Protein AF-A0A7S2QF58-F1 (afdb_monomer)

Radius of gyration: 25.55 Å; Cα contacts (8 Å, |Δi|>4): 70; chains: 1; bounding box: 47×34×98 Å

Structure (mmCIF, N/CA/C/O backbone):
data_AF-A0A7S2QF58-F1
#
_entry.id   AF-A0A7S2QF58-F1
#
loop_
_atom_site.group_PDB
_atom_site.id
_atom_site.type_symbol
_atom_site.label_atom_id
_atom_site.label_alt_id
_atom_site.label_comp_id
_atom_site.label_asym_id
_atom_site.label_entity_id
_atom_site.label_seq_id
_atom_site.pdbx_PDB_ins_code
_atom_site.Cartn_x
_atom_site.Cartn_y
_atom_site.Cartn_z
_atom_site.occupancy
_atom_site.B_iso_or_equiv
_atom_site.auth_seq_id
_atom_site.auth_comp_id
_atom_site.auth_asym_id
_atom_site.auth_atom_id
_atom_site.pdbx_PDB_model_num
ATOM 1 N N . VAL A 1 1 ? 1.867 -4.126 0.716 1.00 96.69 1 VAL A N 1
ATOM 2 C CA . VAL A 1 1 ? 0.891 -4.435 1.790 1.00 96.69 1 VAL A CA 1
ATOM 3 C C . VAL A 1 1 ? 0.058 -3.211 2.128 1.00 96.69 1 VAL A C 1
ATOM 5 O O . VAL A 1 1 ? 0.500 -2.092 1.891 1.00 96.69 1 VAL A O 1
ATOM 8 N N . ARG A 1 2 ? -1.134 -3.417 2.684 1.00 97.44 2 ARG A N 1
ATOM 9 C CA . ARG A 1 2 ? -2.044 -2.370 3.178 1.00 97.44 2 ARG A CA 1
ATOM 10 C C . ARG A 1 2 ? -2.841 -2.906 4.364 1.00 97.44 2 ARG A C 1
ATOM 12 O O . ARG A 1 2 ? -2.913 -4.117 4.535 1.00 97.44 2 ARG A O 1
ATOM 19 N N . GLY A 1 3 ? -3.449 -2.025 5.151 1.00 97.75 3 GLY A N 1
ATOM 20 C CA . GLY A 1 3 ? -4.383 -2.444 6.197 1.00 97.75 3 GLY A CA 1
ATOM 21 C C . GLY A 1 3 ? -5.758 -2.809 5.658 1.00 97.75 3 GLY A C 1
ATOM 22 O O . GLY A 1 3 ? -6.204 -2.216 4.673 1.00 97.75 3 GLY A O 1
ATOM 23 N N . GLU A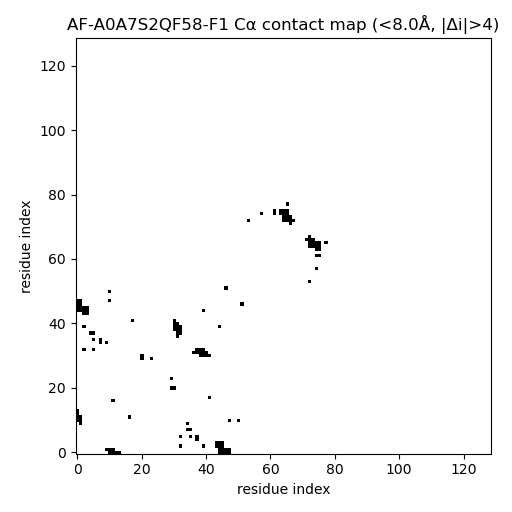 1 4 ? -6.468 -3.695 6.353 1.00 96.69 4 GLU A N 1
ATOM 24 C CA . GLU A 1 4 ? -7.869 -4.038 6.046 1.00 96.69 4 GLU A CA 1
ATOM 25 C C . GLU A 1 4 ? -8.794 -2.810 6.037 1.00 96.69 4 GLU A C 1
ATOM 27 O O . GLU A 1 4 ? -9.695 -2.694 5.208 1.00 96.69 4 GLU A O 1
ATOM 32 N N . LEU A 1 5 ? -8.540 -1.851 6.931 1.00 97.31 5 LEU A N 1
ATOM 33 C CA . LEU A 1 5 ? -9.338 -0.628 7.066 1.00 97.31 5 LEU A CA 1
ATOM 34 C C . LEU A 1 5 ? -8.848 0.530 6.184 1.00 97.31 5 LEU A C 1
ATOM 36 O O . LEU A 1 5 ? -9.487 1.583 6.131 1.00 97.31 5 LEU A O 1
ATOM 40 N N . CYS A 1 6 ? -7.723 0.361 5.485 1.00 97.50 6 CYS A N 1
ATOM 41 C CA . CYS A 1 6 ? -7.177 1.394 4.612 1.00 97.50 6 CYS A CA 1
ATOM 42 C C . CYS A 1 6 ? -8.085 1.599 3.391 1.00 97.50 6 CYS A C 1
ATOM 44 O O . CYS A 1 6 ? -8.352 0.663 2.634 1.00 97.50 6 CYS A O 1
ATOM 46 N N . ARG A 1 7 ? -8.519 2.847 3.168 1.00 96.00 7 ARG A N 1
ATOM 47 C CA . ARG A 1 7 ? -9.360 3.264 2.025 1.00 96.00 7 ARG A CA 1
ATOM 48 C C . ARG A 1 7 ? -8.576 3.993 0.929 1.00 96.00 7 ARG A C 1
ATOM 50 O O . ARG A 1 7 ? -9.139 4.789 0.188 1.00 96.00 7 ARG A O 1
ATOM 57 N N . HIS A 1 8 ? -7.277 3.730 0.845 1.00 95.50 8 HIS A N 1
ATOM 58 C CA . HIS A 1 8 ? -6.414 4.166 -0.249 1.00 95.50 8 HIS A CA 1
ATOM 59 C C . HIS A 1 8 ? -5.968 2.953 -1.067 1.00 95.50 8 HIS A C 1
ATOM 61 O O . HIS A 1 8 ? -5.957 1.826 -0.571 1.00 95.50 8 HIS A O 1
ATOM 67 N N . LEU A 1 9 ? -5.598 3.198 -2.322 1.00 94.00 9 LEU A N 1
ATOM 68 C CA . LEU A 1 9 ? -5.140 2.157 -3.241 1.00 94.00 9 LEU A CA 1
ATOM 69 C C . LEU A 1 9 ? -3.639 1.875 -3.104 1.00 94.00 9 LEU A C 1
ATOM 71 O O . LEU A 1 9 ? -3.195 0.744 -3.275 1.00 94.00 9 LEU A O 1
ATOM 75 N N . GLN A 1 10 ? -2.859 2.903 -2.764 1.00 95.69 10 GLN A N 1
ATOM 76 C CA . GLN A 1 10 ? -1.410 2.794 -2.655 1.00 95.69 10 GLN A CA 1
ATOM 77 C C . GLN A 1 10 ? -1.015 1.818 -1.541 1.00 95.69 10 GLN A C 1
ATOM 79 O O . GLN A 1 10 ? -1.550 1.862 -0.432 1.00 95.69 10 GLN A O 1
ATOM 84 N N . CYS A 1 11 ? -0.077 0.931 -1.853 1.00 97.38 11 CYS A N 1
ATOM 85 C CA . CYS A 1 11 ? 0.476 -0.038 -0.921 1.00 97.38 11 CYS A CA 1
ATOM 86 C C . CYS A 1 11 ? 1.838 0.413 -0.391 1.00 97.38 11 CYS A C 1
ATOM 88 O O . CYS A 1 11 ? 2.540 1.210 -1.005 1.00 97.38 11 CYS A O 1
ATOM 90 N N . LEU A 1 12 ? 2.208 -0.150 0.751 1.00 97.00 12 LEU A N 1
ATOM 91 C CA . LEU A 1 12 ? 3.494 0.027 1.413 1.00 97.00 12 LEU A CA 1
ATOM 92 C C . LEU A 1 12 ? 4.382 -1.187 1.148 1.00 97.00 12 LEU A C 1
ATOM 94 O O . LEU A 1 12 ? 3.868 -2.301 0.987 1.00 97.00 12 LEU A O 1
ATOM 98 N N . ASP A 1 13 ? 5.696 -1.002 1.188 1.00 96.62 13 ASP A N 1
ATOM 99 C CA . ASP A 1 13 ? 6.615 -2.131 1.306 1.00 96.62 13 ASP A CA 1
ATOM 100 C C . ASP A 1 13 ? 6.504 -2.763 2.703 1.00 96.62 13 ASP A C 1
ATOM 102 O O . ASP A 1 13 ? 6.444 -2.064 3.718 1.00 96.62 13 ASP A O 1
ATOM 106 N N . PHE A 1 14 ? 6.426 -4.093 2.755 1.00 96.12 14 PHE A N 1
ATOM 107 C CA . PHE A 1 14 ? 6.172 -4.815 4.001 1.00 96.12 14 PHE A CA 1
ATOM 108 C C . PHE A 1 14 ? 7.351 -4.730 4.968 1.00 96.12 14 PHE A C 1
ATOM 110 O O . PHE A 1 14 ? 7.169 -4.390 6.139 1.00 96.12 14 PHE A O 1
ATOM 117 N N . GLU A 1 15 ? 8.553 -5.033 4.484 1.00 96.81 15 GLU A N 1
ATOM 118 C CA . GLU A 1 15 ? 9.743 -5.098 5.322 1.00 96.81 15 GLU A CA 1
ATOM 119 C C . GLU A 1 15 ? 10.123 -3.703 5.817 1.00 96.81 15 GLU A C 1
ATOM 121 O O . GLU A 1 15 ? 10.307 -3.501 7.020 1.00 96.81 15 GLU A O 1
ATOM 126 N N . ALA A 1 16 ? 10.145 -2.719 4.918 1.00 96.88 16 ALA A N 1
ATOM 127 C CA . ALA A 1 16 ? 10.434 -1.335 5.256 1.00 96.88 16 ALA A CA 1
ATOM 128 C C . ALA A 1 16 ? 9.432 -0.785 6.279 1.00 96.88 16 ALA A C 1
ATOM 130 O O . ALA A 1 16 ? 9.839 -0.132 7.245 1.00 96.88 16 ALA A O 1
ATOM 131 N N . TYR A 1 17 ? 8.137 -1.092 6.124 1.00 97.19 17 TYR A N 1
ATOM 132 C CA . TYR A 1 17 ? 7.116 -0.692 7.090 1.00 97.19 17 TYR A CA 1
ATOM 133 C C . TYR A 1 17 ? 7.387 -1.277 8.478 1.00 97.19 17 TYR A C 1
ATOM 135 O O . TYR A 1 17 ? 7.377 -0.539 9.468 1.00 97.19 17 TYR A O 1
ATOM 143 N N . LEU A 1 18 ? 7.667 -2.582 8.568 1.00 96.75 18 LEU A N 1
ATOM 144 C CA . LEU A 1 18 ? 7.975 -3.224 9.843 1.00 96.75 18 LEU A CA 1
ATOM 145 C C . LEU A 1 18 ? 9.234 -2.629 10.468 1.00 96.75 18 LEU A C 1
ATOM 147 O O . LEU A 1 18 ? 9.185 -2.175 11.609 1.00 96.75 18 LEU A O 1
ATOM 151 N N . VAL A 1 19 ? 10.346 -2.584 9.733 1.00 96.69 19 VAL A N 1
ATOM 152 C CA . VAL A 1 19 ? 11.628 -2.065 10.230 1.00 96.69 19 VAL A CA 1
ATOM 153 C C . VAL A 1 19 ? 11.484 -0.627 10.727 1.00 96.69 19 VAL A C 1
ATOM 155 O O . VAL A 1 19 ? 11.950 -0.317 11.827 1.00 96.69 19 VAL A O 1
ATOM 158 N N . SER A 1 20 ? 10.80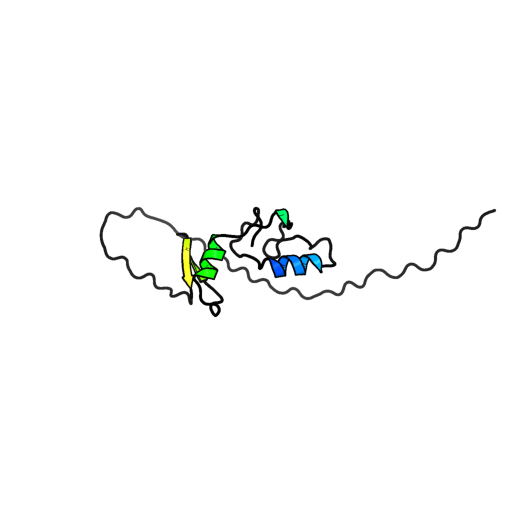5 0.232 9.960 1.00 95.31 20 SER A N 1
ATOM 159 C CA . SER A 1 20 ? 10.539 1.624 10.335 1.00 95.31 20 SER A CA 1
ATOM 160 C C . SER A 1 20 ? 9.766 1.706 11.650 1.00 95.31 20 SER A C 1
ATOM 162 O O . SER A 1 20 ? 10.228 2.329 12.609 1.00 95.31 20 SER A O 1
ATOM 164 N N . ASN A 1 21 ? 8.650 0.979 11.760 1.00 95.75 21 ASN A N 1
ATOM 165 C CA . ASN A 1 21 ? 7.854 0.957 12.983 1.00 95.75 21 ASN A CA 1
ATOM 166 C C . ASN A 1 21 ? 8.632 0.385 14.165 1.00 95.75 21 ASN A C 1
ATOM 168 O O . ASN A 1 21 ? 8.550 0.935 15.259 1.00 95.75 21 ASN A O 1
ATOM 172 N N . TYR A 1 22 ? 9.424 -0.674 13.966 1.00 94.94 22 TYR A N 1
ATOM 173 C CA . TYR A 1 22 ? 10.239 -1.269 15.023 1.00 94.94 22 TYR A CA 1
ATOM 174 C C . TYR A 1 22 ? 11.292 -0.318 15.585 1.00 94.94 22 TYR A C 1
ATOM 176 O O . TYR A 1 22 ? 11.490 -0.316 16.802 1.00 94.94 22 TYR A O 1
ATOM 184 N N . ARG A 1 23 ? 11.914 0.501 14.732 1.00 95.12 23 ARG A N 1
ATOM 185 C CA . ARG A 1 23 ? 12.959 1.465 15.112 1.00 95.12 23 ARG A CA 1
ATOM 186 C C . ARG A 1 23 ? 12.413 2.805 15.612 1.00 95.12 23 ARG A C 1
ATOM 188 O O . ARG A 1 23 ? 13.151 3.551 16.255 1.00 95.12 23 ARG A O 1
ATOM 195 N N . MET A 1 24 ? 11.148 3.112 15.338 1.00 93.81 24 MET A N 1
ATOM 196 C CA . MET A 1 24 ? 10.510 4.363 15.738 1.00 93.81 24 MET A CA 1
ATOM 197 C C . MET A 1 24 ? 10.442 4.504 17.267 1.00 93.81 24 MET A C 1
ATOM 199 O O . MET A 1 24 ? 9.915 3.631 17.961 1.00 93.81 24 MET A O 1
ATOM 203 N N . ARG A 1 25 ? 10.967 5.627 17.781 1.00 92.62 25 ARG A N 1
ATOM 204 C CA . ARG A 1 25 ? 10.950 5.983 19.215 1.00 92.62 25 ARG A CA 1
ATOM 205 C C . ARG A 1 25 ? 9.659 6.681 19.649 1.00 92.62 25 ARG A C 1
ATOM 207 O O . ARG A 1 25 ? 9.281 6.594 20.812 1.00 92.62 25 ARG A O 1
ATOM 214 N N . ALA A 1 26 ? 8.992 7.366 18.724 1.00 91.38 26 ALA A N 1
ATOM 215 C CA . ALA A 1 26 ? 7.725 8.037 18.978 1.00 91.38 26 ALA A CA 1
ATOM 216 C C . ALA A 1 26 ? 6.587 7.005 19.065 1.00 91.38 26 ALA A C 1
ATOM 218 O O . ALA A 1 26 ? 6.131 6.454 18.065 1.00 91.38 26 ALA A O 1
ATOM 219 N N . PHE A 1 27 ? 6.138 6.705 20.285 1.00 84.19 27 PHE A N 1
ATOM 220 C CA . PHE A 1 27 ? 5.123 5.672 20.525 1.00 84.19 27 PHE A CA 1
ATOM 221 C C . PHE A 1 27 ? 3.730 6.031 19.987 1.00 84.19 27 PHE A C 1
ATOM 223 O O . PHE A 1 27 ? 2.929 5.135 19.739 1.00 84.19 27 PHE A O 1
ATOM 230 N N . ASN A 1 28 ? 3.433 7.319 19.805 1.00 86.56 28 ASN A N 1
ATOM 231 C CA . ASN A 1 28 ? 2.141 7.821 19.324 1.00 86.56 28 ASN A CA 1
ATOM 232 C C . ASN A 1 28 ? 1.961 7.714 17.796 1.00 86.56 28 ASN A C 1
ATOM 234 O O . ASN A 1 28 ? 0.823 7.645 17.319 1.00 86.56 28 ASN A O 1
ATOM 238 N N . SER A 1 29 ? 3.061 7.701 17.041 1.00 86.75 29 SER A N 1
ATOM 239 C CA . SER A 1 29 ? 3.074 7.587 15.577 1.00 86.75 29 SER A CA 1
ATOM 240 C C . SER A 1 29 ? 3.384 6.174 15.084 1.00 86.75 29 SER A C 1
ATOM 242 O O . SER A 1 29 ? 3.147 5.860 13.917 1.00 86.75 29 SER A O 1
ATOM 244 N N . ARG A 1 30 ? 3.851 5.296 15.975 1.00 93.50 30 ARG A N 1
ATOM 245 C CA . ARG A 1 30 ? 4.079 3.887 15.673 1.00 93.50 30 ARG A CA 1
ATOM 246 C C . ARG A 1 30 ? 2.764 3.159 15.387 1.00 93.50 30 ARG A C 1
ATOM 248 O O . ARG A 1 30 ? 1.734 3.434 15.996 1.00 93.50 30 ARG A O 1
ATOM 255 N N . TRP A 1 31 ? 2.836 2.174 14.499 1.00 96.06 31 TRP A N 1
ATOM 256 C CA . TRP A 1 31 ? 1.728 1.326 14.063 1.00 96.06 31 TRP A CA 1
ATOM 257 C C . TRP A 1 31 ? 0.576 2.122 13.462 1.00 96.06 31 TRP A C 1
ATOM 259 O O . TRP A 1 31 ? -0.596 1.838 13.701 1.00 96.06 31 TRP A O 1
ATOM 269 N N . ARG A 1 32 ? 0.928 3.141 12.679 1.00 96.56 32 ARG A N 1
ATOM 270 C CA . ARG A 1 32 ? -0.007 3.896 11.853 1.00 96.56 32 ARG A CA 1
ATOM 271 C C . ARG A 1 32 ? 0.358 3.742 10.388 1.00 96.56 32 ARG A C 1
ATOM 273 O O . ARG A 1 32 ? 1.526 3.559 10.043 1.00 96.56 32 ARG A O 1
ATOM 280 N N . CYS A 1 33 ? -0.644 3.785 9.522 1.00 97.06 33 CYS A N 1
ATOM 281 C CA . CYS A 1 33 ? -0.427 3.856 8.088 1.00 97.06 33 CYS A CA 1
ATOM 282 C C . CYS A 1 33 ? 0.145 5.242 7.734 1.00 97.06 33 CYS A C 1
ATOM 284 O O . CYS A 1 33 ? -0.505 6.235 8.049 1.00 97.06 33 CYS A O 1
ATOM 286 N N . PRO A 1 34 ? 1.295 5.361 7.050 1.00 95.50 34 PRO A N 1
ATOM 287 C CA . PRO A 1 34 ? 1.855 6.665 6.689 1.00 95.50 34 PRO A CA 1
ATOM 288 C C . PRO A 1 34 ? 1.059 7.382 5.584 1.00 95.50 34 PRO A C 1
ATOM 290 O O . PRO A 1 34 ? 1.320 8.544 5.312 1.00 95.50 34 PRO A O 1
ATOM 293 N N . LEU A 1 35 ? 0.090 6.709 4.950 1.00 96.31 35 LEU A N 1
ATOM 294 C CA . LEU A 1 35 ? -0.733 7.281 3.878 1.00 96.31 35 LEU A CA 1
ATOM 295 C C . LEU A 1 35 ? -2.065 7.847 4.381 1.00 96.31 35 LEU A C 1
ATOM 297 O O . LEU A 1 35 ? -2.595 8.789 3.804 1.00 96.31 35 LEU A O 1
ATOM 301 N N . CYS A 1 36 ? -2.640 7.259 5.433 1.00 97.38 36 CYS A N 1
ATOM 302 C CA . CYS A 1 36 ? -3.952 7.671 5.948 1.00 97.38 36 CYS A CA 1
ATOM 303 C C . CYS A 1 36 ? -4.037 7.788 7.472 1.00 97.38 36 CYS A C 1
ATOM 305 O O . CYS A 1 36 ? -5.114 8.043 8.005 1.00 97.38 36 CYS A O 1
ATOM 307 N N . SER A 1 37 ? -2.931 7.574 8.185 1.00 95.44 37 SER A N 1
ATOM 308 C CA . SER A 1 37 ? -2.797 7.711 9.643 1.00 95.44 37 SER A CA 1
ATOM 309 C C . SER A 1 37 ? -3.690 6.800 10.498 1.00 95.44 37 SER A C 1
ATOM 311 O O . SER A 1 37 ? -3.645 6.884 11.732 1.00 95.44 37 SER A O 1
ATOM 313 N N . LEU A 1 38 ? -4.459 5.898 9.876 1.00 96.50 38 LEU A N 1
ATOM 314 C CA . LEU A 1 38 ? -5.210 4.848 10.564 1.00 96.50 38 LEU A CA 1
ATOM 315 C C . LEU A 1 38 ? -4.263 3.900 11.301 1.00 96.50 38 LEU A C 1
ATOM 317 O O . LEU A 1 38 ? -3.132 3.681 10.864 1.00 96.50 38 LEU A O 1
ATOM 321 N N . GLU A 1 39 ? -4.741 3.332 12.408 1.00 96.69 39 GLU A N 1
ATOM 322 C CA . GLU A 1 39 ? -4.030 2.262 13.110 1.00 96.69 39 GLU A CA 1
ATOM 323 C C . GLU A 1 39 ? -3.795 1.083 12.157 1.00 96.69 39 GLU A C 1
ATOM 325 O O . GLU A 1 39 ? -4.689 0.679 11.413 1.00 96.69 39 GLU A O 1
ATOM 330 N N . LEU A 1 40 ? -2.564 0.581 12.151 1.00 97.44 40 LEU A N 1
ATOM 331 C CA . LEU A 1 40 ? -2.105 -0.477 11.269 1.00 97.44 40 LEU A CA 1
ATOM 332 C C . LEU A 1 40 ? -1.072 -1.327 12.010 1.00 97.44 40 LEU A C 1
ATOM 334 O O . LEU A 1 40 ? 0.130 -1.057 11.969 1.00 97.44 40 LEU A O 1
ATOM 338 N N . ARG A 1 41 ? -1.528 -2.340 12.749 1.00 96.38 41 ARG A N 1
ATOM 339 C CA . ARG A 1 41 ? -0.617 -3.253 13.448 1.00 96.38 41 ARG A CA 1
ATOM 340 C C . ARG A 1 41 ? -0.205 -4.412 12.539 1.00 96.38 41 ARG A C 1
ATOM 342 O O . ARG A 1 41 ? -0.857 -4.647 11.524 1.00 96.38 41 ARG A O 1
ATOM 349 N N . PRO A 1 42 ? 0.856 -5.171 12.884 1.00 96.56 42 PRO A N 1
ATOM 350 C CA . PRO A 1 42 ? 1.322 -6.279 12.054 1.00 96.56 42 PRO A CA 1
ATOM 351 C C . PRO A 1 42 ? 0.238 -7.299 11.699 1.00 96.56 42 PRO A C 1
ATOM 353 O O . PRO A 1 42 ? 0.233 -7.802 10.583 1.00 96.56 42 PRO A O 1
ATOM 356 N N . GLN A 1 43 ? -0.687 -7.577 12.622 1.00 96.81 43 GLN A N 1
ATOM 357 C CA . GLN A 1 43 ? -1.795 -8.505 12.389 1.00 96.81 43 GLN A CA 1
ATOM 358 C C . GLN A 1 43 ? -2.867 -7.984 11.418 1.00 96.81 43 GLN A C 1
ATOM 360 O O . GLN A 1 43 ? -3.611 -8.793 10.878 1.00 96.81 43 GLN A O 1
ATOM 365 N N . ASP A 1 44 ? -2.931 -6.671 11.185 1.00 96.62 44 ASP A N 1
ATOM 366 C CA . ASP A 1 44 ? -3.928 -6.039 10.309 1.00 96.62 44 ASP A CA 1
ATOM 367 C C . ASP A 1 44 ? -3.385 -5.827 8.881 1.00 96.62 44 ASP A C 1
ATOM 369 O O . ASP A 1 44 ? -4.077 -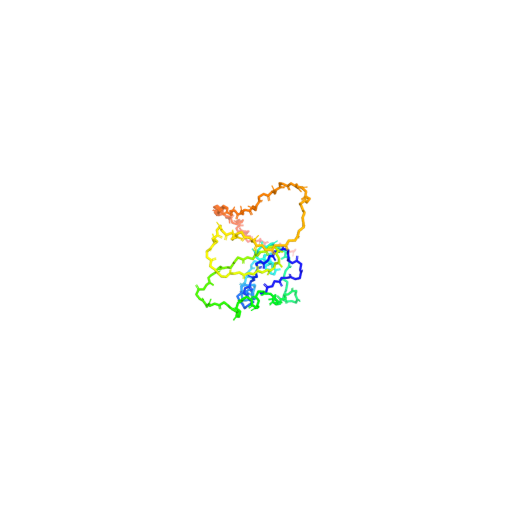5.285 8.016 1.00 96.62 44 ASP A O 1
ATOM 373 N N . LEU A 1 45 ? -2.115 -6.185 8.637 1.00 97.25 45 LEU A N 1
ATOM 374 C CA . LEU A 1 45 ? -1.467 -6.061 7.334 1.00 97.25 45 LEU A CA 1
ATOM 375 C C . LEU A 1 45 ? -1.917 -7.184 6.400 1.00 97.25 45 LEU A C 1
ATOM 377 O O . LEU A 1 45 ? -1.715 -8.366 6.670 1.00 97.25 45 LEU A O 1
ATOM 381 N N . CYS A 1 46 ? -2.410 -6.798 5.230 1.00 97.44 46 CYS A N 1
ATOM 382 C CA . CYS A 1 46 ? -2.762 -7.708 4.151 1.00 97.44 46 CYS A CA 1
ATOM 383 C C . CYS A 1 46 ? -1.868 -7.490 2.929 1.00 97.44 46 CYS A C 1
ATOM 385 O O 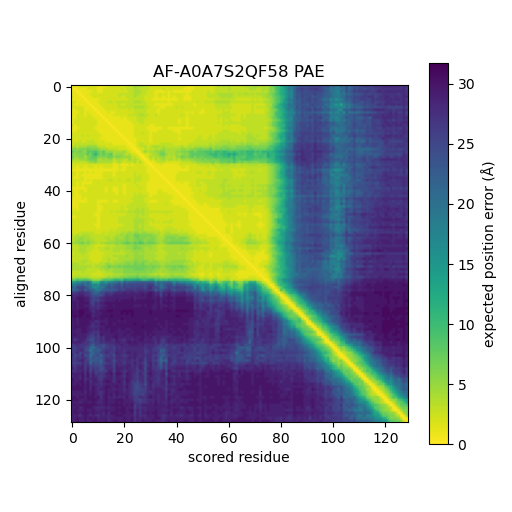. CYS A 1 46 ? -1.479 -6.363 2.586 1.00 97.44 46 CYS A O 1
ATOM 387 N N . VAL A 1 47 ? -1.569 -8.587 2.233 1.00 96.75 47 VAL A N 1
ATOM 388 C CA . VAL A 1 47 ? -0.999 -8.538 0.885 1.00 96.75 47 VAL A CA 1
ATOM 389 C C . VAL A 1 47 ? -2.121 -8.183 -0.083 1.00 96.75 47 VAL A C 1
ATOM 391 O O . VAL A 1 47 ? -3.146 -8.857 -0.133 1.00 96.75 47 VAL A O 1
ATOM 394 N N . ASP A 1 48 ? -1.930 -7.108 -0.840 1.00 96.81 48 ASP A N 1
ATOM 395 C CA . ASP A 1 48 ? -2.862 -6.717 -1.889 1.00 96.81 48 ASP A CA 1
ATOM 396 C C . ASP A 1 48 ? -2.545 -7.534 -3.149 1.00 96.81 48 ASP A C 1
ATOM 398 O O . ASP A 1 48 ? -1.500 -7.347 -3.778 1.00 96.81 48 ASP A O 1
ATOM 402 N N . ALA A 1 49 ? -3.425 -8.481 -3.477 1.00 95.81 49 ALA A N 1
ATOM 403 C CA . ALA A 1 49 ? -3.224 -9.400 -4.595 1.00 95.81 49 ALA A CA 1
ATOM 404 C C . ALA A 1 49 ? -3.231 -8.686 -5.955 1.00 95.81 49 ALA A C 1
ATOM 406 O O . ALA A 1 49 ? -2.547 -9.126 -6.878 1.00 95.81 49 ALA A O 1
ATOM 407 N N . PHE A 1 50 ? -3.970 -7.578 -6.080 1.00 95.62 50 PHE A N 1
ATOM 408 C CA . PHE A 1 50 ? -3.990 -6.789 -7.305 1.00 95.62 50 PHE A CA 1
ATOM 409 C C . PHE A 1 50 ? -2.630 -6.123 -7.518 1.00 95.62 50 PHE A C 1
ATOM 411 O O . PHE A 1 50 ? -2.001 -6.344 -8.550 1.00 95.62 50 PHE A O 1
ATOM 418 N N . VAL A 1 51 ? -2.123 -5.398 -6.516 1.00 95.81 51 VAL A N 1
ATOM 419 C CA . VAL A 1 51 ? -0.807 -4.743 -6.606 1.00 95.81 51 VAL A CA 1
ATOM 420 C C . VAL A 1 51 ? 0.312 -5.769 -6.793 1.00 95.81 51 VAL A C 1
ATOM 422 O O . VAL A 1 51 ? 1.223 -5.543 -7.583 1.00 95.81 51 VAL A O 1
ATOM 425 N N . GLN A 1 52 ? 0.232 -6.927 -6.131 1.00 96.19 52 GLN A N 1
ATOM 426 C CA . GLN A 1 52 ? 1.189 -8.014 -6.343 1.00 96.19 52 GLN A CA 1
ATOM 427 C C . GLN A 1 52 ? 1.181 -8.515 -7.797 1.00 96.19 52 GLN A C 1
ATOM 429 O O . GLN A 1 52 ? 2.246 -8.749 -8.367 1.00 96.19 52 GLN A O 1
ATOM 434 N N . GLY A 1 53 ? -0.002 -8.656 -8.403 1.00 96.44 53 GLY A N 1
ATOM 435 C CA . GLY A 1 53 ? -0.146 -9.031 -9.809 1.00 96.44 53 GLY A CA 1
ATOM 436 C C . GLY A 1 53 ? 0.429 -7.981 -10.760 1.00 96.44 53 GLY A C 1
ATOM 437 O O . GLY A 1 53 ? 1.151 -8.335 -11.688 1.00 96.44 53 GLY A O 1
ATOM 438 N N . VAL A 1 54 ? 0.172 -6.697 -10.491 1.00 96.31 54 VAL A N 1
ATOM 439 C CA . VAL A 1 54 ? 0.747 -5.573 -11.249 1.00 96.31 54 VAL A CA 1
ATOM 440 C C . VAL A 1 54 ? 2.273 -5.616 -11.197 1.00 96.31 54 VAL A C 1
ATOM 442 O O . VAL A 1 54 ? 2.915 -5.629 -12.243 1.00 96.31 54 VAL A O 1
ATOM 445 N N . LEU A 1 55 ? 2.861 -5.702 -10.000 1.00 95.00 55 LEU A N 1
ATOM 446 C CA . LEU A 1 55 ? 4.316 -5.742 -9.817 1.00 95.00 55 LEU A CA 1
ATOM 447 C C . LEU A 1 55 ? 4.958 -6.941 -10.528 1.00 95.00 55 LEU A C 1
ATOM 449 O O . LEU A 1 55 ? 6.025 -6.804 -11.112 1.00 95.00 55 LEU A O 1
ATOM 453 N N . ALA A 1 56 ? 4.305 -8.106 -10.521 1.00 96.12 56 ALA A N 1
ATOM 454 C CA . ALA A 1 56 ? 4.807 -9.297 -11.205 1.00 96.12 56 A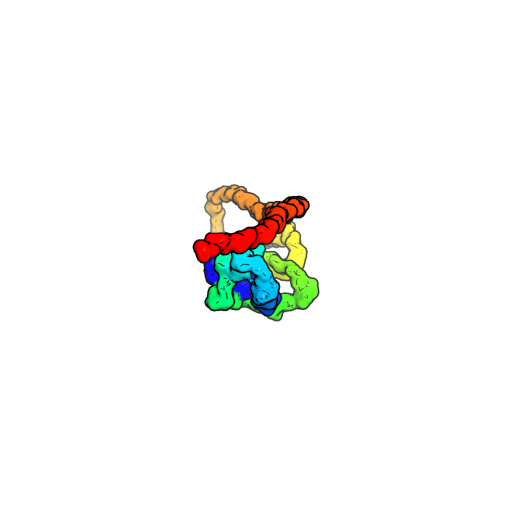LA A CA 1
ATOM 455 C C . ALA A 1 56 ? 4.762 -9.189 -12.740 1.00 96.12 56 ALA A C 1
ATOM 457 O O . ALA A 1 56 ? 5.549 -9.838 -13.427 1.00 96.12 56 ALA A O 1
ATOM 458 N N . ALA A 1 57 ? 3.829 -8.402 -13.277 1.00 95.94 57 ALA A N 1
ATOM 459 C CA . ALA A 1 57 ? 3.638 -8.203 -14.712 1.00 95.94 57 ALA A CA 1
ATOM 460 C C . ALA A 1 57 ? 4.348 -6.951 -15.256 1.00 95.94 57 ALA A C 1
ATOM 462 O O . ALA A 1 57 ? 4.277 -6.682 -16.455 1.00 95.94 57 ALA A O 1
ATOM 463 N N . THR A 1 58 ? 5.016 -6.187 -14.392 1.00 95.94 58 THR A N 1
ATOM 464 C CA . THR A 1 58 ? 5.657 -4.916 -14.735 1.00 95.94 58 THR A CA 1
ATOM 465 C C . THR A 1 58 ? 7.179 -5.053 -14.684 1.00 95.94 58 THR A C 1
ATOM 467 O O . THR A 1 58 ? 7.724 -5.826 -13.897 1.00 95.94 58 THR A O 1
ATOM 470 N N . ALA A 1 59 ? 7.877 -4.324 -15.555 1.00 95.12 59 ALA A N 1
ATOM 471 C CA . ALA A 1 59 ? 9.334 -4.282 -15.556 1.00 95.12 59 ALA A CA 1
ATOM 472 C C . ALA A 1 59 ? 9.864 -3.481 -14.343 1.00 95.12 59 ALA A C 1
ATOM 474 O O . ALA A 1 59 ? 9.195 -2.556 -13.885 1.00 95.12 59 ALA A O 1
ATOM 475 N N . PRO A 1 60 ? 11.047 -3.821 -13.799 1.00 92.25 60 PRO A N 1
ATOM 476 C CA . PRO A 1 60 ? 11.562 -3.218 -12.565 1.00 92.25 60 PRO A CA 1
ATOM 477 C C . PRO A 1 60 ? 11.956 -1.737 -12.696 1.00 92.25 60 PRO A C 1
ATOM 479 O O . PRO A 1 60 ? 12.208 -1.094 -11.686 1.00 92.25 60 PRO A O 1
ATOM 482 N N . ASP A 1 61 ? 12.054 -1.216 -13.918 1.00 93.44 61 ASP A N 1
ATOM 483 C CA . ASP A 1 61 ? 12.361 0.178 -14.250 1.00 93.44 61 ASP A CA 1
ATOM 484 C C . ASP A 1 61 ? 11.114 1.071 -14.377 1.00 93.44 61 ASP A C 1
ATOM 486 O O . ASP A 1 61 ? 11.235 2.261 -14.658 1.00 93.44 61 ASP A O 1
ATOM 490 N N . VAL A 1 62 ? 9.914 0.515 -14.188 1.00 94.12 62 VAL A N 1
ATOM 491 C CA . VAL A 1 62 ? 8.658 1.271 -14.222 1.00 94.12 62 VAL A CA 1
ATOM 492 C C . VAL A 1 62 ? 8.272 1.700 -12.810 1.00 94.12 62 VAL A C 1
ATOM 494 O O . VAL A 1 62 ? 7.953 0.865 -11.965 1.00 94.12 62 VAL A O 1
ATOM 497 N N . ASP A 1 63 ? 8.208 3.011 -12.595 1.00 92.31 63 ASP A N 1
ATOM 498 C CA . ASP A 1 63 ? 7.835 3.587 -11.299 1.00 92.31 63 ASP A CA 1
ATOM 499 C C . ASP A 1 63 ? 6.314 3.768 -11.125 1.00 92.31 63 ASP A C 1
ATOM 501 O O . ASP A 1 63 ? 5.806 3.733 -10.002 1.00 92.31 63 ASP A O 1
ATOM 505 N N . GLU A 1 64 ? 5.563 3.950 -12.221 1.00 93.06 64 GLU A N 1
ATOM 506 C CA . GLU A 1 64 ? 4.137 4.301 -12.179 1.00 93.06 64 GLU A CA 1
ATOM 507 C C . GLU A 1 64 ? 3.273 3.512 -13.177 1.00 93.06 64 GLU A C 1
ATOM 509 O O . GLU A 1 64 ? 3.671 3.201 -14.304 1.00 93.06 64 GLU A O 1
ATOM 514 N N . VAL A 1 65 ? 2.031 3.238 -12.762 1.00 94.69 65 VAL A N 1
ATOM 515 C CA . VAL A 1 65 ? 0.991 2.600 -13.579 1.00 94.69 65 VAL A CA 1
ATOM 516 C C . VAL A 1 65 ? -0.315 3.387 -13.500 1.00 94.69 65 VAL A C 1
ATOM 518 O O . VAL A 1 65 ? -0.648 3.975 -12.471 1.00 94.69 65 VAL A O 1
ATOM 521 N N . PHE A 1 66 ? -1.099 3.344 -14.574 1.00 94.62 66 PHE A N 1
ATOM 522 C CA . PHE A 1 66 ? -2.428 3.947 -14.635 1.00 94.62 66 PHE A CA 1
ATOM 523 C C . PHE A 1 66 ? -3.491 2.873 -14.493 1.00 94.62 66 PHE A C 1
ATOM 525 O O . PHE A 1 66 ? -3.450 1.876 -15.210 1.00 94.62 66 PHE A O 1
ATOM 532 N N . ILE A 1 67 ? -4.453 3.100 -13.599 1.00 95.06 67 ILE A N 1
ATOM 533 C CA . ILE A 1 67 ? -5.547 2.170 -13.310 1.00 95.06 67 ILE A CA 1
ATOM 534 C C . ILE A 1 67 ? -6.856 2.822 -13.752 1.00 95.06 67 ILE A C 1
ATOM 536 O O . ILE A 1 67 ? -7.206 3.912 -13.299 1.00 95.06 67 ILE A O 1
ATOM 540 N N . ALA A 1 68 ? -7.568 2.164 -14.660 1.00 94.88 68 ALA A N 1
ATOM 541 C CA . ALA A 1 68 ? -8.868 2.588 -15.152 1.00 94.88 68 ALA A CA 1
ATOM 542 C C . ALA A 1 68 ? -9.982 2.246 -14.141 1.00 94.88 68 ALA A C 1
ATOM 544 O O . ALA A 1 68 ? -9.831 1.321 -13.340 1.00 94.88 68 ALA A O 1
ATOM 545 N N . PRO A 1 69 ? -11.151 2.914 -14.200 1.00 93.00 69 PRO A N 1
ATOM 546 C CA . PRO A 1 69 ? -12.300 2.570 -13.356 1.00 93.00 69 PRO A CA 1
ATOM 547 C C . PRO A 1 69 ? -12.819 1.135 -13.541 1.00 93.00 69 PRO A C 1
ATOM 549 O O . PRO A 1 69 ? -13.473 0.610 -12.644 1.00 93.00 69 PRO A O 1
ATOM 552 N N . SER A 1 70 ? -12.534 0.500 -14.684 1.00 94.81 70 SER A N 1
ATOM 553 C CA . SER A 1 70 ? -12.825 -0.920 -14.927 1.00 94.81 70 SER A CA 1
ATOM 554 C C . SER A 1 70 ? -11.966 -1.866 -14.079 1.00 94.81 70 SER A C 1
ATOM 556 O O . SER A 1 70 ? -12.319 -3.033 -13.932 1.00 94.81 70 SER A O 1
ATOM 558 N N . GLY A 1 71 ? -10.856 -1.377 -13.515 1.00 92.56 71 GLY A N 1
ATOM 559 C CA . GLY A 1 71 ? -9.825 -2.179 -12.854 1.00 92.56 71 GLY A CA 1
ATOM 560 C C . GLY A 1 71 ? -8.681 -2.599 -13.782 1.00 92.56 71 GLY A C 1
ATOM 561 O O . GLY A 1 71 ? -7.689 -3.146 -13.301 1.00 92.56 71 GLY A O 1
ATOM 562 N N . ASP A 1 72 ? -8.783 -2.320 -15.086 1.00 94.94 72 ASP A N 1
ATOM 563 C CA . ASP A 1 72 ? -7.684 -2.536 -16.029 1.00 94.94 72 ASP A CA 1
ATOM 564 C C . ASP A 1 72 ? -6.543 -1.559 -15.747 1.00 94.94 72 ASP A C 1
ATOM 566 O O . ASP A 1 72 ? -6.770 -0.420 -15.332 1.00 94.94 72 ASP A O 1
ATOM 570 N N . TRP A 1 73 ? -5.305 -1.980 -15.994 1.00 96.12 73 TRP A N 1
ATOM 571 C CA . TRP A 1 73 ? -4.134 -1.146 -15.745 1.00 96.12 73 TRP A CA 1
ATOM 572 C C . TRP A 1 73 ? -3.123 -1.211 -16.889 1.00 96.12 73 TRP A C 1
ATOM 574 O O . TRP A 1 73 ? -3.077 -2.178 -17.649 1.00 96.12 73 TRP A O 1
ATOM 584 N N . ARG A 1 74 ? -2.312 -0.156 -17.015 1.00 94.12 74 ARG A N 1
ATOM 585 C CA . ARG A 1 74 ? -1.225 -0.046 -17.999 1.00 94.12 74 ARG A CA 1
ATOM 586 C C . ARG A 1 74 ? 0.008 0.626 -17.397 1.00 94.12 74 ARG A C 1
ATOM 588 O O . ARG A 1 74 ? -0.127 1.560 -16.609 1.00 94.12 74 ARG A O 1
ATOM 595 N N . ALA A 1 75 ? 1.194 0.171 -17.791 1.00 91.81 75 ALA A N 1
ATOM 596 C CA . ALA A 1 75 ? 2.460 0.835 -17.483 1.00 91.81 75 ALA A CA 1
ATOM 597 C C . ALA A 1 75 ? 2.701 2.025 -18.434 1.00 91.81 75 ALA A C 1
ATOM 599 O O . ALA A 1 75 ? 2.395 1.924 -19.624 1.00 91.81 75 ALA A O 1
ATOM 600 N N . GLY A 1 76 ? 3.281 3.119 -17.932 1.00 72.38 76 GLY A N 1
ATOM 601 C CA . GLY A 1 76 ? 3.770 4.233 -18.761 1.00 72.38 76 GLY A CA 1
ATOM 602 C C . GLY A 1 76 ? 2.824 5.429 -18.920 1.00 72.38 76 GLY A C 1
ATOM 603 O O . GLY A 1 76 ? 1.693 5.413 -18.455 1.00 72.38 76 GLY A O 1
ATOM 604 N N . GLU A 1 77 ? 3.326 6.485 -19.565 1.00 58.56 77 GLU A N 1
ATOM 605 C CA . GLU A 1 77 ? 2.780 7.849 -19.560 1.00 58.56 77 GLU A CA 1
ATOM 606 C C . GLU A 1 77 ? 1.335 7.945 -20.079 1.00 58.56 77 GLU A C 1
ATOM 608 O O . GLU A 1 77 ? 0.967 7.341 -21.091 1.00 58.56 77 GLU A O 1
ATOM 613 N N . ALA A 1 78 ? 0.502 8.718 -19.372 1.00 52.31 78 ALA A N 1
ATOM 614 C CA . ALA A 1 78 ? -0.903 8.933 -19.695 1.00 52.31 78 ALA A CA 1
ATOM 615 C C . ALA A 1 78 ? -1.073 9.557 -21.085 1.00 52.31 78 ALA A C 1
ATOM 617 O O . ALA A 1 78 ? -1.188 10.771 -21.238 1.00 52.31 78 ALA A O 1
ATOM 618 N N . THR A 1 79 ? -1.173 8.732 -22.123 1.00 48.00 79 THR A N 1
ATOM 619 C CA . THR A 1 79 ? -1.689 9.208 -23.400 1.00 48.00 79 THR A CA 1
ATOM 620 C C . THR A 1 79 ? -3.181 9.470 -23.223 1.00 48.00 79 THR A C 1
ATOM 622 O O . THR A 1 79 ? -3.974 8.538 -23.056 1.00 48.00 79 THR A O 1
ATOM 625 N N . ALA A 1 80 ? -3.552 10.751 -23.221 1.00 52.84 80 ALA A N 1
ATOM 626 C CA . ALA A 1 80 ? -4.915 11.233 -23.407 1.00 52.84 80 ALA A CA 1
ATOM 627 C C . ALA A 1 80 ? -5.346 10.943 -24.853 1.00 52.84 80 ALA A C 1
ATOM 629 O O . ALA A 1 80 ? -5.370 11.824 -25.705 1.00 52.84 80 ALA A O 1
ATOM 630 N N . ALA A 1 81 ? -5.582 9.674 -25.155 1.00 45.75 81 ALA A N 1
ATOM 631 C CA . ALA A 1 81 ? -6.130 9.231 -26.423 1.00 45.75 81 ALA A CA 1
ATOM 632 C C . ALA A 1 81 ? -6.751 7.854 -26.206 1.00 45.75 81 ALA A C 1
ATOM 634 O O . ALA A 1 81 ? -6.125 6.830 -26.473 1.00 45.75 81 ALA A O 1
ATOM 635 N N . ASP A 1 82 ? -7.981 7.841 -25.698 1.00 49.44 82 ASP A N 1
ATOM 636 C CA . ASP A 1 82 ? -8.905 6.762 -26.024 1.00 49.44 82 ASP A CA 1
ATOM 637 C C . ASP A 1 82 ? -9.080 6.761 -27.556 1.00 49.44 82 ASP A C 1
ATOM 639 O O . ASP A 1 82 ? -9.508 7.780 -28.113 1.00 49.44 82 ASP A O 1
ATOM 643 N N . PRO A 1 83 ? -8.723 5.689 -28.285 1.00 51.31 83 PRO A N 1
ATOM 644 C CA . PRO A 1 83 ? -9.126 5.569 -29.677 1.00 51.31 83 PRO A CA 1
ATOM 645 C C . PRO A 1 83 ? -10.652 5.371 -29.757 1.00 51.31 83 PRO A C 1
ATOM 647 O O . PRO A 1 83 ? -11.237 4.729 -28.878 1.00 51.31 83 PRO A O 1
ATOM 650 N N . PRO A 1 84 ? -11.323 5.899 -30.799 1.00 42.91 84 PRO A N 1
ATOM 651 C CA . PRO A 1 84 ? -12.749 5.688 -30.991 1.00 42.91 84 PRO A CA 1
ATOM 652 C C . PRO A 1 84 ? -13.030 4.195 -31.179 1.00 42.91 84 PRO A C 1
ATOM 654 O O . PRO A 1 84 ? -12.465 3.537 -32.053 1.00 42.91 84 PRO A O 1
ATOM 657 N N . SER A 1 85 ? -13.916 3.670 -30.337 1.00 50.75 85 SER A N 1
ATOM 658 C CA . SER A 1 85 ? -14.555 2.377 -30.550 1.00 50.75 85 SER A CA 1
ATOM 659 C C . SER A 1 85 ? -15.556 2.518 -31.698 1.00 50.75 85 SER A C 1
ATOM 661 O O . SER A 1 85 ? -16.665 3.013 -31.500 1.00 50.75 85 SER A O 1
ATOM 663 N N . ASP A 1 86 ? -15.158 2.107 -32.901 1.00 43.69 86 ASP A N 1
ATOM 664 C CA . ASP A 1 86 ? -16.069 1.873 -34.021 1.00 43.69 86 ASP A CA 1
ATOM 665 C C . ASP A 1 86 ? -16.354 0.368 -34.131 1.00 43.69 86 ASP A C 1
ATOM 667 O O . ASP A 1 86 ? -15.490 -0.408 -34.544 1.00 43.69 86 ASP A O 1
ATOM 671 N N . GLY A 1 87 ? -17.580 -0.054 -33.778 1.00 35.81 87 GLY A N 1
ATOM 672 C CA . GLY A 1 87 ? -18.030 -1.426 -34.043 1.00 35.81 87 GLY A CA 1
ATOM 673 C C . GLY A 1 87 ? -19.257 -1.973 -33.300 1.00 35.81 87 GLY A C 1
ATOM 674 O O . GLY A 1 87 ? -19.142 -3.008 -32.661 1.00 35.81 87 GLY A O 1
ATOM 675 N N . ALA A 1 88 ? -20.427 -1.354 -33.512 1.00 39.56 88 ALA A N 1
ATOM 676 C CA . ALA A 1 88 ? -21.786 -1.939 -33.472 1.00 39.56 88 ALA A CA 1
ATOM 677 C C . ALA A 1 88 ? -22.496 -2.238 -32.123 1.00 39.56 88 ALA A C 1
ATOM 679 O O . ALA A 1 88 ? -22.249 -3.249 -31.475 1.00 39.56 88 ALA A O 1
ATOM 680 N N . GLY A 1 89 ? -23.552 -1.450 -31.838 1.00 36.34 89 GLY A N 1
ATOM 681 C CA . GLY A 1 89 ? -24.760 -1.933 -31.143 1.00 36.34 89 GLY A CA 1
ATOM 682 C C . GLY A 1 89 ? -25.381 -1.025 -30.068 1.00 36.34 89 GLY A C 1
ATOM 683 O O . GLY A 1 89 ? -25.109 -1.213 -28.893 1.00 36.34 89 GLY A O 1
ATOM 684 N N . SER A 1 90 ? -26.312 -0.158 -30.494 1.00 38.00 90 SER A N 1
ATOM 685 C CA . SER A 1 90 ? -27.512 0.326 -29.765 1.00 38.00 90 SER A CA 1
ATOM 686 C C . SER A 1 90 ? -27.419 1.420 -28.669 1.00 38.00 90 SER A C 1
ATOM 688 O O . SER A 1 90 ? -27.092 1.156 -27.521 1.00 38.00 90 SER A O 1
ATOM 690 N N . GLU A 1 91 ? -27.884 2.613 -29.084 1.00 42.22 91 GLU A N 1
ATOM 691 C CA . GLU A 1 91 ? -28.587 3.732 -28.399 1.00 42.22 91 GLU A CA 1
ATOM 692 C C . GLU A 1 91 ? -28.003 4.459 -27.154 1.00 42.22 91 GLU A C 1
ATOM 694 O O . GLU A 1 91 ? -27.628 3.829 -26.169 1.00 42.22 91 GLU A O 1
ATOM 699 N N . PRO A 1 92 ? -28.013 5.820 -27.127 1.00 41.06 92 PRO A N 1
ATOM 700 C CA . PRO A 1 92 ? -27.495 6.600 -26.007 1.00 41.06 92 PRO A CA 1
ATOM 701 C C . PRO A 1 92 ? -28.598 7.031 -25.023 1.00 41.06 92 PRO A C 1
ATOM 703 O O . PRO A 1 92 ? -29.547 7.728 -25.388 1.00 41.06 92 PRO A O 1
ATOM 706 N N . ALA A 1 93 ? -28.414 6.725 -23.738 1.00 35.56 93 ALA A N 1
ATOM 707 C CA . ALA A 1 93 ? -29.042 7.470 -22.649 1.00 35.56 93 ALA A CA 1
ATOM 708 C C . ALA A 1 93 ? -28.054 8.511 -22.097 1.00 35.56 93 ALA A C 1
ATOM 710 O O . ALA A 1 93 ? -26.851 8.293 -21.995 1.00 35.56 93 ALA A O 1
ATOM 711 N N . ARG A 1 94 ? -28.592 9.690 -21.816 1.00 39.03 94 ARG A N 1
ATOM 712 C CA . ARG A 1 94 ? -27.915 10.981 -21.691 1.00 39.03 94 ARG A CA 1
ATOM 713 C C . ARG A 1 94 ? -27.552 11.331 -20.238 1.00 39.03 94 ARG A C 1
ATOM 715 O O . ARG A 1 94 ? -28.378 11.130 -19.357 1.00 39.03 94 ARG A O 1
ATOM 722 N N . ALA A 1 95 ? -26.416 12.038 -20.098 1.00 42.72 95 ALA A N 1
ATOM 723 C CA . ALA A 1 95 ? -25.999 12.959 -19.013 1.00 42.72 95 ALA A CA 1
ATOM 724 C C . ALA A 1 95 ? -25.508 12.357 -17.669 1.00 42.72 95 ALA A C 1
ATOM 726 O O . ALA A 1 95 ? -25.836 11.214 -17.374 1.00 42.72 95 ALA A O 1
ATOM 727 N N . PRO A 1 96 ? -24.853 13.141 -16.771 1.00 48.59 96 PRO A N 1
ATOM 728 C CA . PRO A 1 96 ? -24.007 14.340 -16.944 1.00 48.59 96 PRO A CA 1
ATOM 729 C C . PRO A 1 96 ? -22.641 14.288 -16.194 1.00 48.59 96 PRO A C 1
ATOM 731 O O . PRO A 1 96 ? -22.388 13.427 -15.364 1.00 48.59 96 PRO A O 1
ATOM 734 N N . ALA A 1 97 ? -21.803 15.287 -16.510 1.00 43.09 97 ALA A N 1
ATOM 735 C CA . ALA A 1 97 ? -20.780 15.993 -15.715 1.00 43.09 97 ALA A CA 1
ATOM 736 C C . ALA A 1 97 ? -20.103 15.308 -14.501 1.00 43.09 97 ALA A C 1
ATOM 738 O O . ALA A 1 97 ? -20.702 15.054 -13.459 1.00 43.09 97 ALA A O 1
ATOM 739 N N . GLN A 1 98 ? -18.785 15.170 -14.637 1.00 51.66 98 GLN A N 1
ATOM 740 C CA . GLN A 1 98 ? -17.799 14.725 -13.650 1.00 51.66 98 GLN A CA 1
ATOM 741 C C . GLN A 1 98 ? -17.527 15.795 -12.572 1.00 51.66 98 GLN A C 1
ATOM 743 O O . GLN A 1 98 ? -17.552 16.985 -12.896 1.00 51.66 98 GLN A O 1
ATOM 748 N N . PRO A 1 99 ? -17.099 15.414 -11.355 1.00 41.00 99 PRO A N 1
ATOM 749 C CA . PRO A 1 99 ? -16.181 16.227 -10.575 1.00 41.00 99 PRO A C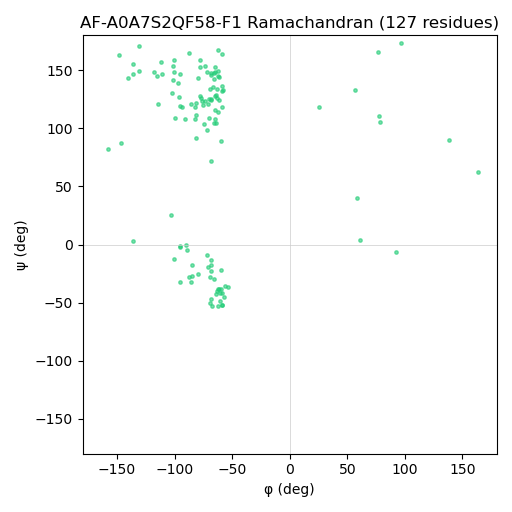A 1
ATOM 750 C C . PRO A 1 99 ? -14.747 15.678 -10.662 1.00 41.00 99 PRO A C 1
ATOM 752 O O . PRO A 1 99 ? -14.508 14.472 -10.711 1.00 41.00 99 PRO A O 1
ATOM 755 N N . ALA A 1 100 ? -13.810 16.620 -10.724 1.00 47.56 100 ALA A N 1
ATOM 756 C CA . ALA A 1 100 ? -12.392 16.444 -10.994 1.00 47.56 100 ALA A CA 1
ATOM 757 C C . ALA A 1 100 ? -11.648 15.593 -9.947 1.00 47.56 100 ALA A C 1
ATOM 759 O O . ALA A 1 100 ? -11.907 15.675 -8.747 1.00 47.56 100 ALA A O 1
ATOM 760 N N . VAL A 1 101 ? -10.669 14.821 -10.424 1.00 50.59 101 VAL A N 1
ATOM 761 C CA . VAL A 1 101 ? -9.684 14.105 -9.607 1.00 50.59 101 VAL A CA 1
ATOM 762 C C . VAL A 1 101 ? -8.837 15.107 -8.811 1.00 50.59 101 VAL A C 1
ATOM 764 O O . VAL A 1 101 ? -8.099 15.911 -9.378 1.00 50.59 101 VAL A O 1
ATOM 767 N N . GLN A 1 102 ? -8.959 15.092 -7.484 1.00 52.31 102 GLN A N 1
ATOM 768 C CA . GLN A 1 102 ? -8.192 15.975 -6.607 1.00 52.31 102 GLN A CA 1
ATOM 769 C C . GLN A 1 102 ? -6.790 15.395 -6.380 1.00 52.31 102 GLN A C 1
ATOM 771 O O . GLN A 1 102 ? -6.619 14.387 -5.697 1.00 52.31 102 GLN A O 1
ATOM 776 N N . ARG A 1 103 ? -5.779 16.072 -6.928 1.00 44.78 103 ARG A N 1
ATOM 777 C CA . ARG A 1 103 ? -4.373 15.923 -6.539 1.00 44.78 103 ARG A CA 1
ATOM 778 C C . ARG A 1 103 ? -4.174 16.642 -5.202 1.00 44.78 103 ARG A C 1
ATOM 780 O O . ARG A 1 103 ? -4.412 17.846 -5.114 1.00 44.78 103 ARG A O 1
ATOM 787 N N . CYS A 1 104 ? -3.760 15.915 -4.170 1.00 37.50 104 CYS A N 1
ATOM 788 C CA . CYS A 1 104 ? -3.374 16.501 -2.889 1.00 37.50 104 CYS A CA 1
ATOM 789 C C . CYS A 1 104 ? -1.873 16.793 -2.933 1.00 37.50 104 CYS A C 1
ATOM 791 O O . CYS A 1 104 ? -1.062 15.872 -2.947 1.00 37.50 104 CYS A O 1
ATOM 793 N N . VAL A 1 105 ? -1.517 18.072 -3.015 1.00 48.03 105 VAL A N 1
ATOM 794 C CA . VAL A 1 105 ? -0.148 18.538 -2.781 1.00 48.03 105 VAL A CA 1
ATOM 795 C C . VAL A 1 105 ? -0.028 18.739 -1.275 1.00 48.03 105 VAL A C 1
ATOM 797 O O . VAL A 1 105 ? -0.834 19.466 -0.700 1.00 48.03 105 VAL A O 1
ATOM 800 N N . VAL A 1 106 ? 0.909 18.046 -0.633 1.00 51.44 106 VAL A N 1
ATOM 801 C CA . VAL A 1 106 ? 1.307 18.362 0.740 1.00 51.44 106 VAL A CA 1
ATOM 802 C C . VAL A 1 106 ? 2.307 19.510 0.655 1.00 51.44 106 VAL A C 1
ATOM 804 O O . VAL A 1 106 ? 3.314 19.400 -0.036 1.00 51.44 106 VAL A O 1
ATOM 807 N N . GLU A 1 107 ? 1.966 20.644 1.258 1.00 50.56 107 GLU A N 1
ATOM 808 C CA . GLU A 1 107 ? 2.906 21.740 1.477 1.00 50.56 107 GLU A CA 1
ATOM 809 C C . GLU A 1 107 ? 3.720 21.392 2.728 1.00 50.56 107 GLU A C 1
ATOM 811 O O . GLU A 1 107 ? 3.143 21.124 3.786 1.00 50.56 107 GLU A O 1
ATOM 816 N N . ASP A 1 108 ? 5.044 21.326 2.587 1.00 43.25 108 ASP A N 1
ATOM 817 C CA . ASP A 1 108 ? 5.973 21.112 3.695 1.00 43.25 108 ASP A CA 1
ATOM 818 C C . ASP A 1 108 ? 5.904 22.315 4.649 1.00 43.25 108 ASP A C 1
ATOM 820 O O . ASP A 1 108 ? 6.330 23.421 4.317 1.00 43.25 108 ASP A O 1
ATOM 824 N N . GLY A 1 109 ? 5.307 22.100 5.822 1.00 44.97 109 GLY A N 1
ATOM 825 C CA . GLY A 1 109 ? 5.320 23.047 6.933 1.00 44.97 109 GLY A CA 1
ATOM 826 C C . GLY A 1 109 ? 6.661 22.986 7.660 1.00 44.97 109 GLY A C 1
ATOM 827 O O . GLY A 1 109 ? 7.119 21.905 8.025 1.00 44.97 109 GLY A O 1
ATOM 828 N N . GLU A 1 110 ? 7.276 24.151 7.832 1.00 49.69 110 GLU A N 1
ATOM 829 C CA . GLU A 1 110 ? 8.580 24.363 8.457 1.00 49.69 110 GLU A CA 1
ATOM 830 C C . GLU A 1 110 ? 8.602 23.895 9.927 1.00 49.69 110 GLU A C 1
ATOM 832 O O . GLU A 1 110 ? 7.613 23.999 10.654 1.00 49.69 110 GLU A O 1
ATOM 837 N N . GLU A 1 111 ? 9.746 23.346 10.342 1.00 52.53 111 GLU A N 1
ATOM 838 C CA . GLU A 1 111 ? 10.011 22.805 11.676 1.00 52.53 111 GLU A CA 1
ATOM 839 C C . GLU A 1 111 ? 10.110 23.943 12.714 1.00 52.53 111 GLU A C 1
ATOM 841 O O . GLU A 1 111 ? 10.962 24.822 12.595 1.00 52.53 111 GLU A O 1
ATOM 846 N N . GLU A 1 112 ? 9.254 23.927 13.742 1.00 46.91 112 GLU A N 1
ATOM 847 C CA . GLU A 1 112 ? 9.396 24.776 14.932 1.00 46.91 112 GLU A CA 1
ATOM 848 C C . GLU A 1 112 ? 10.128 23.992 16.038 1.00 46.91 112 GLU A C 1
ATOM 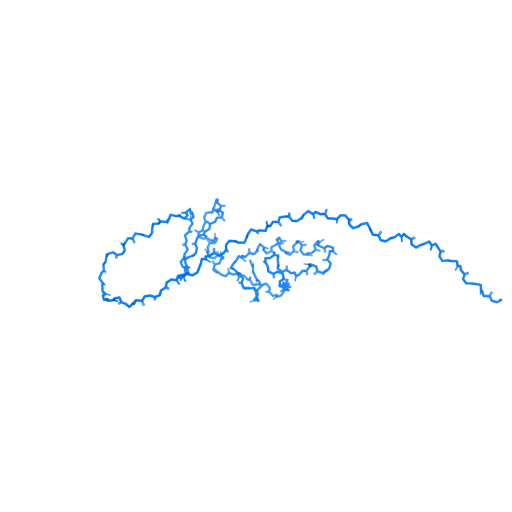850 O O . GLU A 1 112 ? 9.664 22.942 16.491 1.00 46.91 112 GLU A O 1
ATOM 855 N N . ASP A 1 113 ? 11.285 24.507 16.461 1.00 47.16 113 ASP A N 1
ATOM 856 C CA . ASP A 1 113 ? 12.090 24.006 17.578 1.00 47.16 113 ASP A CA 1
ATOM 857 C C . ASP A 1 113 ? 11.330 24.141 18.921 1.00 47.16 113 ASP A C 1
ATOM 859 O O . ASP A 1 113 ? 11.231 25.228 19.494 1.00 47.16 113 ASP A O 1
ATOM 863 N N . ASP A 1 114 ? 10.806 23.029 19.451 1.00 54.69 114 ASP A N 1
ATOM 864 C CA . ASP A 1 114 ? 10.239 22.939 20.809 1.00 54.69 114 ASP A CA 1
ATOM 865 C C . ASP A 1 114 ? 11.373 22.746 21.837 1.00 54.69 114 ASP A C 1
ATOM 867 O O . ASP A 1 114 ? 11.821 21.632 22.124 1.00 54.69 114 ASP A O 1
ATOM 871 N N . GLU A 1 115 ? 11.880 23.859 22.373 1.00 50.66 115 GLU A N 1
ATOM 872 C CA . GLU A 1 115 ? 12.787 23.884 23.526 1.00 50.66 115 GLU A CA 1
ATOM 873 C C . GLU A 1 115 ? 12.031 23.375 24.770 1.00 50.66 115 GLU A C 1
ATOM 875 O O . GLU A 1 115 ? 11.185 24.062 25.349 1.00 50.66 115 GLU A O 1
ATOM 880 N N . GLY A 1 116 ? 12.326 22.134 25.165 1.00 54.62 116 GLY A N 1
ATOM 881 C CA . GLY A 1 116 ? 11.693 21.453 26.293 1.00 54.62 116 GLY A CA 1
ATOM 882 C C . GLY A 1 116 ? 11.849 22.173 27.648 1.00 54.62 116 GLY A C 1
ATOM 883 O O . GLY A 1 116 ? 12.698 23.049 27.826 1.00 54.62 116 GLY A O 1
ATOM 884 N N . PRO A 1 117 ? 11.037 21.800 28.656 1.00 63.94 117 PRO A N 1
ATOM 885 C CA . PRO A 1 117 ? 10.977 22.514 29.930 1.00 63.94 117 PRO A CA 1
ATOM 886 C C . PRO A 1 117 ? 12.300 22.436 30.721 1.00 63.94 117 PRO A C 1
ATOM 888 O O . PRO A 1 117 ? 12.993 21.415 30.670 1.00 63.94 117 PRO A O 1
ATOM 891 N N . PRO A 1 118 ? 12.645 23.482 31.503 1.00 60.50 118 PRO A N 1
ATOM 892 C CA . PRO A 1 118 ? 13.928 23.565 32.196 1.00 60.50 118 PRO A CA 1
ATOM 893 C C . PRO A 1 118 ? 14.086 22.467 33.261 1.00 60.50 118 PRO A C 1
ATOM 895 O O . PRO A 1 118 ? 13.094 22.012 33.844 1.00 60.50 118 PRO A O 1
ATOM 898 N N . PRO A 1 119 ? 15.330 22.052 33.571 1.00 60.59 119 PRO A N 1
ATOM 899 C CA . PRO A 1 119 ? 15.575 21.003 34.547 1.00 60.59 119 PRO A CA 1
ATOM 900 C C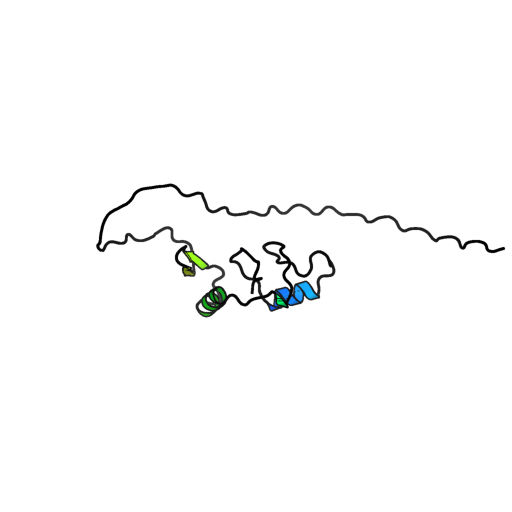 . PRO A 1 119 ? 15.137 21.443 35.947 1.00 60.59 119 PRO A C 1
ATOM 902 O O . PRO A 1 119 ? 15.544 22.483 36.467 1.00 60.59 119 PRO A O 1
ATOM 905 N N . ILE A 1 120 ? 14.323 20.600 36.575 1.00 58.94 120 ILE A N 1
ATOM 906 C CA . ILE A 1 120 ? 13.952 20.695 37.987 1.00 58.94 120 ILE A CA 1
ATOM 907 C C . ILE A 1 120 ? 15.212 20.479 38.836 1.00 58.94 120 ILE A C 1
ATOM 909 O O . ILE A 1 120 ? 15.830 19.415 38.790 1.00 58.94 120 ILE A O 1
ATOM 9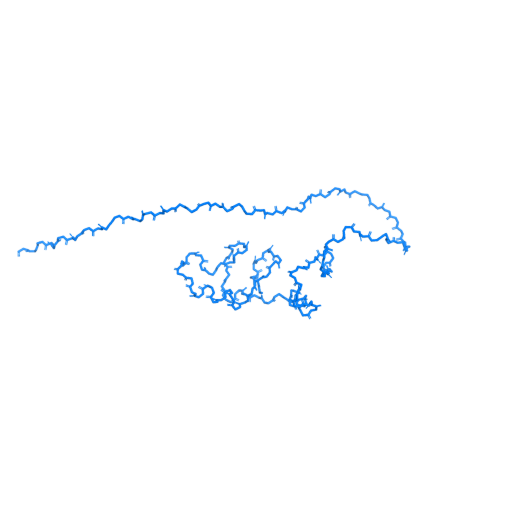13 N N . GLY A 1 121 ? 15.611 21.514 39.581 1.00 53.97 121 GLY A N 1
ATOM 914 C CA . GLY A 1 121 ? 16.737 21.473 40.516 1.00 53.97 121 GLY A CA 1
ATOM 915 C C . GLY A 1 121 ? 16.533 20.465 41.660 1.00 53.97 121 GLY A C 1
ATOM 916 O O . GLY A 1 121 ? 15.427 19.955 41.853 1.00 53.97 121 GLY A O 1
ATOM 917 N N . PRO A 1 122 ? 17.591 20.154 42.430 1.00 60.28 122 PRO A N 1
ATOM 918 C CA . PRO A 1 122 ? 17.547 19.088 43.422 1.00 60.28 122 PRO A CA 1
ATOM 919 C C . PRO A 1 122 ? 16.544 19.405 44.537 1.00 60.28 122 PRO A C 1
ATOM 921 O O . PRO A 1 122 ? 16.591 20.468 45.157 1.00 60.28 122 PRO A O 1
ATOM 924 N N . VAL A 1 123 ? 15.651 18.451 44.806 1.00 60.59 123 VAL A N 1
ATOM 925 C CA . VAL A 1 123 ? 14.751 18.483 45.961 1.00 60.59 123 VAL A CA 1
ATOM 926 C C . VAL A 1 123 ? 15.594 18.315 47.231 1.00 60.59 123 VAL A C 1
ATOM 928 O O . VAL A 1 123 ? 16.373 17.368 47.351 1.00 60.59 123 VAL A O 1
ATOM 931 N N . ALA A 1 124 ? 15.484 19.263 48.163 1.00 55.72 124 ALA A N 1
ATOM 932 C CA . ALA A 1 124 ? 16.120 19.155 49.472 1.00 55.72 124 ALA A CA 1
ATOM 933 C C . ALA A 1 124 ? 15.496 17.986 50.260 1.00 55.72 124 ALA A C 1
ATOM 935 O O . ALA A 1 124 ? 14.281 17.783 50.167 1.00 55.72 124 ALA A O 1
ATOM 936 N N . PRO A 1 125 ? 16.276 17.213 51.036 1.00 58.50 125 PRO A N 1
ATOM 937 C CA . PRO A 1 125 ? 15.708 16.153 51.855 1.00 58.50 125 PRO A CA 1
ATOM 938 C C . PRO A 1 125 ? 14.827 16.751 52.956 1.00 58.50 125 PRO A C 1
ATOM 940 O O . PRO A 1 125 ? 15.193 17.732 53.606 1.00 58.50 125 PRO A O 1
ATOM 943 N N . ALA A 1 126 ? 13.657 16.143 53.148 1.00 55.47 126 ALA A N 1
ATOM 944 C CA . ALA A 1 126 ? 12.780 16.425 54.272 1.00 55.47 126 ALA A CA 1
ATOM 945 C C . ALA A 1 126 ? 13.523 16.145 55.588 1.00 55.47 126 ALA A C 1
ATOM 947 O O . ALA A 1 126 ? 14.181 15.114 55.733 1.00 55.47 126 ALA A O 1
ATOM 948 N N . ALA A 1 127 ? 13.440 17.089 56.522 1.00 48.44 127 ALA A N 1
ATOM 949 C CA . ALA A 1 127 ? 13.905 16.906 57.886 1.00 48.44 127 ALA A CA 1
ATOM 950 C C . ALA A 1 127 ? 12.925 15.988 58.629 1.00 48.44 127 ALA A C 1
ATOM 952 O O . ALA A 1 127 ? 11.739 16.309 58.709 1.00 48.44 127 ALA A O 1
ATOM 953 N N . ASP A 1 128 ? 13.429 14.882 59.172 1.00 52.56 128 ASP A N 1
ATOM 954 C CA . ASP A 1 128 ? 12.737 14.077 60.178 1.00 52.56 128 ASP A CA 1
ATOM 955 C C . ASP A 1 128 ? 13.289 14.401 61.579 1.00 52.56 128 ASP A C 1
ATOM 957 O O . ASP A 1 128 ? 14.448 14.795 61.723 1.00 52.56 128 ASP A O 1
ATOM 961 N N . ALA A 1 129 ? 12.385 14.282 62.556 1.00 45.72 129 ALA A N 1
ATOM 962 C CA . ALA A 1 129 ? 12.400 14.755 63.947 1.00 45.72 129 ALA A CA 1
ATOM 963 C C . ALA A 1 129 ? 13.653 14.484 64.800 1.00 45.72 129 ALA A C 1
ATOM 965 O O . ALA A 1 129 ? 14.257 13.394 64.684 1.00 45.72 129 ALA A O 1
#

Mean predicted aligned error: 16.62 Å

Foldseek 3Di:
DDFPPDPDPDDDDDVCLVVCLVPDPPPQQRQADPVPRHRHDPVRDDDDVLVVVVVVVDDPPFPDKDADPVRDIDTDDDDPDDDDDDDDDDDDDDDDDDDDDDDDDDDDDDDDDDPDDDDDDDDDDDDDD

Secondary structure (DSSP, 8-state):
-EETT---SPPPPHHHHHHHHHH---TTTTTB-TTT--B--GGGEE--HHHHHHHHHS-TT---EEE-TTS-EEES-----PPP--S----PPP---PPP----PPP-PPPP---PPPP-PPPPPPPP-

Organism: NCBI:txid1333877

Sequence (129 aa):
VRGELCRHLQCLDFEAYLVSNYRMRAFNSRWRCPLCSLELRPQDLCVDAFVQGVLAATAPDVDEVFIAPSGDWRAGEATAADPPSDGAGSEPARAPAQPAVQRCVVEDGEEEDDEGPPPIGPVAPAADA

InterPro domains:
  IPR004181 Zinc finger, MIZ-type [PF02891] (1-37)
  IPR004181 Zinc finger, MIZ-type [PS51044] (1-60)
  IPR013083 Zinc finger, RING/FYVE/PHD-type [G3DSA:3.30.40.10] (1-75)

pLDDT: mean 76.02, std 23.25, range [35.56, 97.75]

Solvent-accessible surface area (backbone atoms only — not comparable to full-atom values): 9228 Å² total; per-residue (Å²): 53,40,39,83,84,56,91,65,86,79,66,47,61,60,67,62,50,50,54,51,43,72,70,49,81,56,75,87,67,43,46,37,36,94,88,74,65,45,83,36,48,83,90,44,56,38,81,49,64,66,61,51,50,51,57,74,75,46,64,94,88,62,92,59,70,47,72,47,97,88,70,52,71,44,79,60,82,87,72,93,63,83,75,84,86,83,82,88,85,85,87,86,84,82,87,81,87,84,82,80,88,81,81,83,78,82,77,86,76,80,90,76,88,79,82,71,83,79,84,83,72,86,81,77,82,82,88,77,136